Protein AF-A0A6N7ZB92-F1 (afdb_monomer)

Nearest PDB structures (foldseek):
  3pu2-assembly8_H  TM=6.746E-01  e=1.255E-05  Cereibacter sphaeroides 2.4.1
  2lgh-assembly1_A  TM=7.298E-01  e=5.823E-05  Aeromonas hydrophila subsp. hydrophila ATCC 7966
  3pu2-assembly1_A  TM=6.338E-01  e=2.622E-05  Cereibacter sphaeroides 2.4.1
  3uid-assembly1_A  TM=6.268E-01  e=4.555E-05  Mycolicibacterium smegmatis MC2 155
  3pu2-assembly4_D  TM=4.602E-01  e=3.152E-05  Cereibacter sphaeroides 2.4.1

Foldseek 3Di:
DALKAKDKDFAQAALQVVQVLVLQQQNVCLLFLLNPRDRDDPVCPPQQWDWPDDDHSAKTKIAHVQQWIWIWGWDADVNHTIIMIMTGCVRGPCSVVCVVDCNRVSVNSRNVSSVVSSNVVCVDDD

Organism: NCBI:txid664692

Sequence (126 aa):
MRRQVSGTRVIAAEPEEIFALLTDPSQHPKLDGSGTVQAGSPAKLDLGNTVVEYEENRLIAWRHFNGHRWRWELEPAEGGTRVTETFDWSTARIPVVISLSFFPRRNREAIERSLDRLAAMFPGAQ

pLDDT: mean 87.59, std 14.69, range [38.91, 98.62]

Solvent-accessible surface area (backbone atoms only — not comparable to full-atom values): 6751 Å² total; per-residue (Å²): 131,80,53,56,41,68,42,72,47,78,27,46,42,54,39,57,65,54,37,55,47,74,70,33,45,69,43,42,40,71,41,39,40,75,74,76,57,68,70,29,54,87,92,44,64,70,80,51,45,42,80,78,45,79,40,90,48,35,35,44,22,38,31,36,75,63,37,27,33,44,36,40,37,39,39,88,43,93,75,28,17,39,36,34,45,32,47,35,34,72,62,22,83,56,43,68,62,45,71,7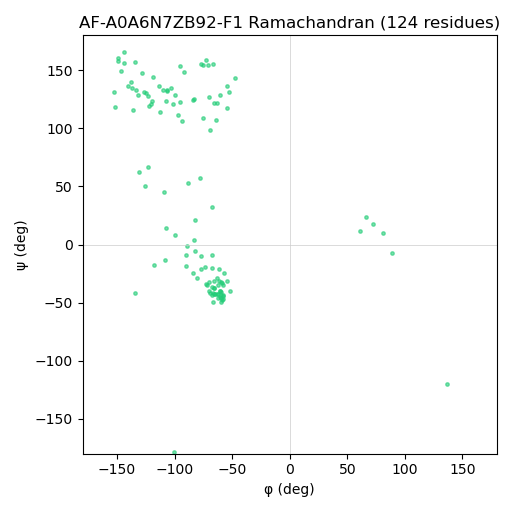7,45,66,55,58,60,53,48,40,59,14,42,50,42,18,52,52,43,51,35,66,74,34,70,56,88,128

Secondary structure (DSSP, 8-state):
--SEEEEEEEESS-HHHHHHHHH-TTTHHHH-TTS-PPPPPGGG--SS-EEEEEETTTEEEEE-TTS-EEEEEEEEETTEEEEEEEEE-TTSSSHHHHHTSSHHHHHHHHHHHHHHHHHHHS----

Radius of gyration: 14.35 Å; Cα contacts (8 Å, |Δi|>4): 239; chains: 1; bounding box: 38×27×36 Å

InterPro domains:
  IPR019587 Polyketide cyclase/dehydrase [PF10604] (3-120)
  IPR023393 START-like domain superfamily [G3DSA:3.30.530.20] (2-123)

Mean predicted aligned error: 5.14 Å

Structure (mmCIF, N/CA/C/O backbone):
data_AF-A0A6N7ZB92-F1
#
_entry.id   AF-A0A6N7ZB92-F1
#
loop_
_atom_site.group_PDB
_atom_site.id
_atom_site.type_symbol
_atom_site.label_atom_id
_atom_site.label_alt_id
_atom_site.label_comp_id
_atom_site.label_asym_id
_atom_site.label_entity_id
_atom_site.label_seq_id
_atom_site.pdbx_PDB_ins_code
_atom_site.Cartn_x
_atom_site.Cartn_y
_atom_site.Cartn_z
_atom_site.occupancy
_atom_site.B_iso_or_equiv
_atom_site.auth_seq_id
_atom_site.auth_comp_id
_atom_site.auth_asym_id
_atom_site.auth_atom_id
_atom_site.pdbx_PDB_model_num
ATOM 1 N N . MET A 1 1 ? 3.020 12.768 -17.669 1.00 62.97 1 MET A N 1
ATOM 2 C CA . MET A 1 1 ? 2.234 11.659 -17.079 1.00 62.97 1 MET A CA 1
ATOM 3 C C . MET A 1 1 ? 2.850 11.262 -15.750 1.00 62.97 1 MET A C 1
ATOM 5 O O . MET A 1 1 ? 4.067 11.119 -15.687 1.00 62.97 1 MET A O 1
ATOM 9 N N . ARG A 1 2 ? 2.037 11.107 -14.702 1.00 86.44 2 ARG A N 1
ATOM 10 C CA . ARG A 1 2 ? 2.495 10.622 -13.392 1.00 86.44 2 ARG A CA 1
ATOM 11 C C . ARG A 1 2 ? 2.858 9.135 -13.526 1.00 86.44 2 ARG A C 1
ATOM 13 O O . ARG A 1 2 ? 2.059 8.368 -14.053 1.00 86.44 2 ARG A O 1
ATOM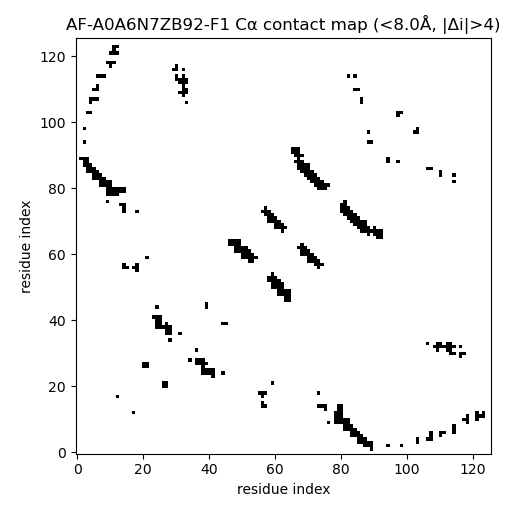 20 N N . ARG A 1 3 ? 4.064 8.731 -13.116 1.00 95.25 3 ARG A N 1
ATOM 21 C CA . ARG A 1 3 ? 4.559 7.340 -13.213 1.00 95.25 3 ARG A CA 1
ATOM 22 C C . ARG A 1 3 ? 4.186 6.529 -11.973 1.00 95.25 3 ARG A C 1
ATOM 24 O O . ARG A 1 3 ? 5.045 5.954 -11.313 1.00 95.25 3 ARG A O 1
ATOM 31 N N . GLN A 1 4 ? 2.900 6.546 -11.649 1.00 96.69 4 GLN A N 1
ATOM 32 C CA . GLN A 1 4 ? 2.348 5.777 -10.546 1.00 96.69 4 GLN A CA 1
ATOM 33 C C . GLN A 1 4 ? 0.902 5.375 -10.829 1.00 96.69 4 GLN A C 1
ATOM 35 O O . GLN A 1 4 ? 0.210 6.015 -11.626 1.00 96.69 4 GLN A O 1
ATOM 40 N N . VAL A 1 5 ? 0.436 4.358 -10.116 1.00 97.25 5 VAL A N 1
ATOM 41 C CA . VAL A 1 5 ? -0.984 4.034 -9.959 1.00 97.25 5 VAL A CA 1
ATOM 42 C C . VAL A 1 5 ? -1.286 3.901 -8.475 1.00 97.25 5 VAL A C 1
ATOM 44 O O . VAL A 1 5 ? -0.417 3.500 -7.706 1.00 97.25 5 VAL A O 1
ATOM 47 N N . SER A 1 6 ? -2.498 4.268 -8.080 1.00 97.69 6 SER A N 1
ATOM 48 C CA . SER A 1 6 ? -2.951 4.204 -6.696 1.00 97.69 6 SER A CA 1
ATOM 49 C C . SER A 1 6 ? -4.422 3.815 -6.634 1.00 97.69 6 SER A C 1
ATOM 51 O O . SER A 1 6 ? -5.163 4.054 -7.596 1.00 97.69 6 SER A O 1
ATOM 53 N N . GLY A 1 7 ? -4.813 3.261 -5.494 1.00 97.94 7 GLY A N 1
ATOM 54 C CA . GLY A 1 7 ? -6.190 3.001 -5.092 1.00 97.94 7 GLY A CA 1
ATOM 55 C C . GLY A 1 7 ? -6.384 3.453 -3.648 1.00 97.94 7 GLY A C 1
ATOM 56 O O . GLY A 1 7 ? -5.416 3.572 -2.895 1.00 97.94 7 GLY A O 1
ATOM 57 N N . THR A 1 8 ? -7.627 3.739 -3.276 1.00 98.25 8 THR A N 1
ATOM 58 C CA . THR A 1 8 ? -7.975 4.209 -1.933 1.00 98.25 8 THR A CA 1
ATOM 59 C C . THR A 1 8 ? -9.238 3.516 -1.458 1.00 98.25 8 THR A C 1
ATOM 61 O O . THR A 1 8 ? -10.199 3.405 -2.219 1.00 98.25 8 THR A O 1
ATOM 64 N N . ARG A 1 9 ? -9.275 3.140 -0.177 1.00 97.75 9 ARG A N 1
ATOM 65 C CA . ARG A 1 9 ? -10.481 2.633 0.476 1.00 97.75 9 ARG A CA 1
ATOM 66 C C . ARG A 1 9 ? -10.551 3.035 1.946 1.00 97.75 9 ARG A C 1
ATOM 68 O O . ARG A 1 9 ? -9.518 3.156 2.592 1.00 97.75 9 ARG A O 1
ATOM 75 N N . VAL A 1 10 ? -11.763 3.218 2.471 1.00 97.75 10 VAL A N 1
ATOM 76 C CA . VAL A 1 10 ? -11.995 3.303 3.921 1.00 97.75 10 VAL A CA 1
ATOM 77 C C . VAL A 1 10 ? -12.113 1.888 4.485 1.00 97.75 10 VAL A C 1
ATOM 79 O O . VAL A 1 10 ? -12.919 1.094 4.001 1.00 97.75 10 VAL A O 1
ATOM 82 N N . ILE A 1 11 ? -11.282 1.579 5.474 1.00 97.25 11 ILE A N 1
ATOM 83 C CA . ILE A 1 11 ? -11.216 0.297 6.175 1.00 97.25 11 ILE A CA 1
ATOM 84 C C . ILE A 1 11 ? -11.744 0.511 7.591 1.00 97.25 11 ILE A C 1
ATOM 86 O O . ILE A 1 11 ? -11.329 1.463 8.248 1.00 97.25 11 ILE A O 1
ATOM 90 N N . ALA A 1 12 ? -12.631 -0.367 8.058 1.00 96.94 12 ALA A N 1
ATOM 91 C CA . ALA A 1 12 ? -13.263 -0.281 9.376 1.00 96.94 12 ALA A CA 1
ATOM 92 C C . ALA A 1 12 ? -12.330 -0.757 10.508 1.00 96.94 12 ALA A C 1
ATOM 94 O O . ALA A 1 12 ? -12.647 -1.696 11.232 1.00 96.94 12 ALA A O 1
ATOM 95 N N . ALA A 1 13 ? -11.162 -0.127 10.608 1.00 96.81 13 ALA A N 1
ATOM 96 C CA . ALA A 1 13 ? -10.149 -0.339 11.635 1.00 96.81 13 ALA A CA 1
ATOM 97 C C . ALA A 1 13 ? -9.381 0.956 11.902 1.00 96.81 13 ALA A C 1
ATOM 99 O O . ALA A 1 13 ? -9.320 1.844 11.040 1.00 96.81 13 ALA A O 1
ATOM 100 N N . GLU A 1 14 ? -8.775 1.040 13.080 1.00 97.25 14 GLU A N 1
ATOM 101 C CA . GLU A 1 14 ? -7.898 2.146 13.450 1.00 97.25 14 GLU A CA 1
ATOM 102 C C . GLU A 1 14 ? -6.566 2.081 12.677 1.00 97.25 14 GLU A C 1
ATOM 104 O O . GLU A 1 14 ? -6.121 0.994 12.280 1.00 97.25 14 GLU A O 1
ATOM 109 N N . PRO A 1 15 ? -5.874 3.221 12.473 1.00 97.81 15 PRO A N 1
ATOM 110 C CA . PRO A 1 15 ? -4.617 3.236 11.730 1.00 97.81 15 PRO A CA 1
ATOM 111 C C . PRO A 1 15 ? -3.553 2.317 12.339 1.00 97.81 15 PRO A C 1
ATOM 113 O O . PRO A 1 15 ? -2.792 1.697 11.601 1.00 97.81 15 PRO A O 1
ATOM 116 N N . GLU A 1 16 ? -3.524 2.189 13.668 1.00 97.44 16 GLU A N 1
ATOM 117 C CA . GLU A 1 16 ? -2.586 1.327 14.396 1.00 97.44 16 GLU A CA 1
ATOM 118 C C . GLU A 1 16 ? -2.770 -0.160 14.058 1.00 97.44 16 GLU A C 1
ATOM 120 O O . GLU A 1 16 ? -1.792 -0.864 13.800 1.00 97.44 16 GLU A O 1
ATOM 125 N N . GLU A 1 17 ? -4.015 -0.637 13.969 1.00 96.19 17 GLU A N 1
ATOM 126 C CA . GLU A 1 17 ? -4.318 -2.035 13.642 1.00 96.19 17 GLU A CA 1
ATOM 127 C C . GLU A 1 17 ? -3.856 -2.383 12.222 1.00 96.19 17 GLU A C 1
ATOM 129 O O . GLU A 1 17 ? -3.252 -3.430 11.976 1.00 96.19 17 GLU A O 1
ATOM 134 N N . ILE A 1 18 ? -4.093 -1.470 11.278 1.00 96.88 18 ILE A N 1
ATOM 135 C CA . ILE A 1 18 ? -3.668 -1.627 9.885 1.00 96.88 18 ILE A CA 1
ATOM 136 C C . ILE A 1 18 ? -2.141 -1.538 9.781 1.00 96.88 18 ILE A C 1
ATOM 138 O O . ILE A 1 18 ? -1.518 -2.323 9.063 1.00 96.88 18 ILE A O 1
ATOM 142 N N . PHE A 1 19 ? -1.516 -0.610 10.506 1.00 95.88 19 PHE A N 1
ATOM 143 C CA . PHE A 1 19 ? -0.070 -0.416 10.485 1.00 95.88 19 PHE A CA 1
ATOM 144 C C . PHE A 1 19 ? 0.689 -1.614 11.069 1.00 95.88 19 PHE A C 1
ATOM 146 O O . PHE A 1 19 ? 1.718 -2.017 10.518 1.00 95.88 19 PHE A O 1
ATOM 153 N N . ALA A 1 20 ? 0.157 -2.250 12.116 1.00 94.19 20 ALA A N 1
ATOM 154 C CA . ALA A 1 20 ? 0.704 -3.490 12.662 1.00 94.19 20 ALA A CA 1
ATOM 155 C C . ALA A 1 20 ? 0.726 -4.621 11.614 1.00 94.19 20 ALA A C 1
ATOM 157 O O . ALA A 1 20 ? 1.726 -5.326 11.481 1.00 94.19 20 ALA A O 1
ATOM 158 N N . LEU A 1 21 ? -0.326 -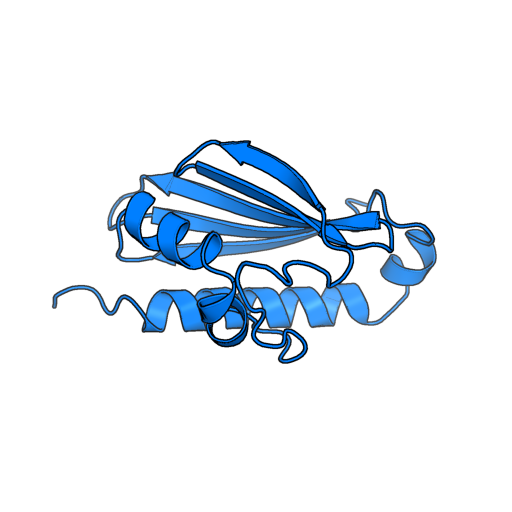4.752 10.795 1.00 93.25 21 LEU A N 1
ATOM 159 C CA . LEU A 1 21 ? -0.351 -5.719 9.688 1.00 93.25 21 LEU A CA 1
ATOM 160 C C . LEU A 1 21 ? 0.660 -5.377 8.586 1.00 93.25 21 LEU A C 1
ATOM 162 O O . LEU A 1 21 ? 1.320 -6.267 8.052 1.00 93.25 21 LEU A O 1
ATOM 166 N N . LEU A 1 22 ? 0.788 -4.094 8.234 1.00 92.19 22 LEU A N 1
ATOM 167 C CA . LEU A 1 22 ? 1.731 -3.635 7.210 1.00 92.19 22 LEU A CA 1
ATOM 168 C C . LEU A 1 22 ? 3.189 -3.840 7.634 1.00 92.19 22 LEU A C 1
ATOM 170 O O . LEU A 1 22 ? 4.047 -4.092 6.790 1.00 92.19 22 LEU A O 1
ATOM 174 N N . THR A 1 23 ? 3.482 -3.756 8.928 1.00 91.38 23 THR A N 1
ATOM 175 C CA . THR A 1 23 ? 4.837 -3.917 9.467 1.00 91.38 23 THR A CA 1
ATOM 176 C C . THR A 1 23 ? 5.196 -5.358 9.831 1.00 91.38 23 THR A C 1
ATOM 178 O O . THR A 1 23 ? 6.376 -5.625 10.046 1.00 91.38 23 THR A O 1
ATOM 181 N N . ASP A 1 24 ? 4.240 -6.296 9.815 1.00 88.69 24 ASP A N 1
ATOM 182 C CA . ASP A 1 24 ? 4.475 -7.733 10.008 1.00 88.69 24 ASP A CA 1
ATOM 183 C C . ASP A 1 24 ? 4.669 -8.471 8.660 1.00 88.69 24 ASP A C 1
ATOM 185 O O . ASP A 1 24 ? 3.695 -8.754 7.950 1.00 88.69 24 ASP A O 1
ATOM 189 N N . PRO A 1 25 ? 5.908 -8.880 8.306 1.00 83.25 25 PRO A N 1
ATOM 190 C CA . PRO A 1 25 ? 6.193 -9.574 7.048 1.00 83.25 25 PRO A CA 1
ATOM 191 C C . PRO A 1 25 ? 5.467 -10.913 6.889 1.00 83.25 25 PRO A C 1
ATOM 193 O O . PRO A 1 25 ? 5.299 -11.398 5.766 1.00 83.25 25 PRO A O 1
ATOM 196 N N . SER A 1 26 ? 5.028 -11.525 7.993 1.00 84.12 26 SER A N 1
ATOM 197 C CA . SER A 1 26 ? 4.268 -12.772 7.948 1.00 84.12 26 SER A CA 1
ATOM 198 C C . SER A 1 26 ? 2.823 -12.566 7.466 1.00 84.12 26 SER A C 1
ATOM 200 O O . SER A 1 26 ? 2.210 -13.513 6.966 1.00 84.12 26 SER A O 1
ATOM 202 N N . GLN A 1 27 ? 2.296 -11.333 7.526 1.00 87.19 27 GLN A N 1
ATOM 203 C CA . GLN A 1 27 ? 0.973 -10.979 6.992 1.00 87.19 27 GLN A CA 1
ATOM 204 C C . GLN A 1 27 ? 1.009 -10.529 5.531 1.00 87.19 27 GLN A C 1
ATOM 206 O O . GLN A 1 27 ? -0.024 -10.571 4.863 1.00 87.19 27 GLN A O 1
ATOM 211 N N . HIS A 1 28 ? 2.170 -10.133 4.999 1.00 87.06 28 HIS A N 1
ATOM 212 C CA . HIS A 1 28 ? 2.284 -9.570 3.645 1.00 87.06 28 HIS A CA 1
ATOM 213 C C . HIS A 1 28 ? 1.642 -10.428 2.537 1.00 87.06 28 HIS A C 1
ATOM 215 O O . HIS A 1 28 ? 0.953 -9.855 1.692 1.00 87.06 28 HIS A O 1
ATOM 221 N N . PRO A 1 29 ? 1.735 -11.776 2.534 1.00 85.94 29 PRO A N 1
ATOM 222 C CA . PRO A 1 29 ? 1.052 -12.596 1.525 1.00 85.94 29 PRO A CA 1
ATOM 223 C C . PRO A 1 29 ? -0.474 -12.492 1.568 1.00 85.94 29 PRO A C 1
ATOM 225 O O . PRO A 1 29 ? -1.138 -12.665 0.547 1.00 85.94 29 PRO A O 1
ATOM 228 N N . LYS A 1 30 ? -1.048 -12.218 2.746 1.00 86.56 30 LYS A N 1
ATOM 229 C CA . LYS A 1 30 ? -2.494 -12.030 2.896 1.00 86.56 30 LYS A CA 1
ATOM 230 C C . LYS A 1 30 ? -2.939 -10.710 2.273 1.00 86.56 30 LYS A C 1
ATOM 232 O O . LYS A 1 30 ? -4.023 -10.650 1.702 1.00 86.56 30 LYS A O 1
ATOM 237 N N . LEU A 1 31 ? -2.097 -9.681 2.350 1.00 85.38 31 LEU A N 1
ATOM 238 C CA . LEU A 1 31 ? -2.367 -8.354 1.796 1.00 85.38 31 LEU A CA 1
ATOM 239 C C . LEU A 1 31 ? -2.091 -8.275 0.289 1.00 85.38 31 LEU A C 1
ATOM 241 O O . LEU A 1 31 ? -2.746 -7.512 -0.406 1.00 85.38 31 LEU A O 1
ATOM 245 N N . ASP A 1 32 ? -1.168 -9.079 -0.240 1.00 84.62 32 ASP A N 1
ATOM 246 C CA . ASP A 1 32 ? -0.692 -8.939 -1.617 1.00 84.62 32 ASP A CA 1
ATOM 247 C C . ASP A 1 32 ? -1.726 -9.315 -2.694 1.00 84.62 32 ASP A C 1
ATOM 249 O O . ASP A 1 32 ? -1.872 -10.479 -3.087 1.00 84.62 32 ASP A O 1
ATOM 253 N N . GLY A 1 33 ? -2.392 -8.313 -3.266 1.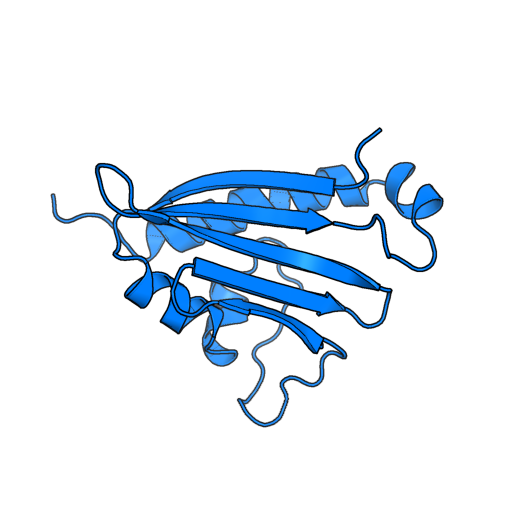00 74.56 33 GLY A N 1
ATOM 254 C CA . GLY A 1 33 ? -3.314 -8.486 -4.384 1.00 74.56 33 GLY A CA 1
ATOM 255 C C . GLY A 1 33 ? -2.659 -8.920 -5.704 1.00 74.56 33 GLY A C 1
ATOM 256 O O . GLY A 1 33 ? -3.376 -9.262 -6.652 1.00 74.56 33 GLY A O 1
ATOM 257 N N . SER A 1 34 ? -1.323 -8.940 -5.810 1.00 78.12 34 SER A N 1
ATOM 258 C CA . SER A 1 34 ? -0.617 -9.441 -6.998 1.00 78.12 34 SER A CA 1
ATOM 259 C C . SER A 1 34 ? -0.422 -10.964 -6.998 1.00 78.12 34 SER A C 1
ATOM 261 O O . SER A 1 34 ? -0.317 -11.552 -8.075 1.00 78.12 34 SER A O 1
ATOM 263 N N . GLY A 1 35 ? -0.410 -11.599 -5.820 1.00 74.19 35 GLY A N 1
ATOM 264 C CA . GLY A 1 35 ? -0.128 -13.027 -5.639 1.00 74.19 35 GLY A CA 1
ATOM 265 C C . GLY A 1 35 ? 1.343 -13.407 -5.846 1.00 74.19 35 GLY A C 1
ATOM 266 O O . GLY A 1 35 ? 1.643 -14.571 -6.100 1.00 74.19 35 GLY A O 1
ATOM 267 N N . THR A 1 36 ? 2.255 -12.436 -5.801 1.00 75.38 36 THR A N 1
ATOM 268 C CA . THR A 1 36 ? 3.695 -12.622 -6.039 1.00 75.38 36 THR A CA 1
ATOM 269 C C . THR A 1 36 ? 4.541 -12.497 -4.773 1.00 75.38 36 THR A C 1
ATOM 271 O O . THR A 1 36 ? 5.706 -12.896 -4.781 1.00 75.38 36 THR A O 1
ATOM 274 N N . VAL A 1 37 ? 3.967 -11.986 -3.682 1.00 75.31 37 VAL A N 1
ATOM 275 C CA . VAL A 1 37 ? 4.639 -11.837 -2.391 1.00 75.31 37 VAL A CA 1
ATOM 276 C C . VAL A 1 37 ? 4.575 -13.147 -1.612 1.00 75.31 37 VAL A C 1
ATOM 278 O O . VAL A 1 37 ? 3.509 -13.711 -1.367 1.00 75.31 37 VAL A O 1
ATOM 281 N N . GLN A 1 38 ? 5.746 -13.628 -1.205 1.00 63.81 38 GLN A N 1
ATOM 282 C CA . GLN A 1 38 ? 5.899 -14.801 -0.348 1.00 63.81 38 GLN A CA 1
ATOM 283 C C . GLN A 1 38 ? 6.032 -14.380 1.117 1.00 63.81 38 GLN A C 1
ATOM 285 O O . GLN A 1 38 ? 6.490 -13.276 1.407 1.00 63.81 38 GLN A O 1
ATOM 290 N N . ALA A 1 39 ? 5.647 -15.267 2.041 1.00 59.47 39 ALA A N 1
ATOM 291 C CA . ALA A 1 39 ? 5.823 -15.020 3.469 1.00 59.47 39 ALA A CA 1
ATOM 292 C C . ALA A 1 39 ? 7.320 -14.903 3.778 1.00 59.47 39 ALA A C 1
ATOM 294 O O . ALA A 1 39 ? 8.083 -15.835 3.513 1.00 59.47 39 ALA A O 1
ATOM 295 N N . GLY A 1 40 ? 7.735 -13.767 4.335 1.00 53.06 40 GLY A N 1
ATOM 296 C CA . GLY A 1 40 ? 9.075 -13.596 4.888 1.00 53.06 40 GLY A CA 1
ATOM 297 C C . GLY A 1 40 ? 9.089 -13.947 6.374 1.00 53.06 40 GLY A C 1
ATOM 298 O O . GLY A 1 40 ? 8.109 -13.722 7.080 1.00 53.06 40 GLY A O 1
ATOM 299 N N . SER A 1 41 ? 10.204 -14.470 6.884 1.00 45.34 41 SER A N 1
ATOM 300 C CA . SER A 1 41 ? 10.486 -14.388 8.322 1.00 45.34 41 SER A CA 1
ATOM 301 C C . SER A 1 41 ? 10.930 -12.956 8.676 1.00 45.34 41 SER A C 1
ATOM 303 O O . SER A 1 41 ? 11.496 -12.287 7.812 1.00 45.34 41 SER A O 1
ATOM 305 N N . PRO A 1 42 ? 10.753 -12.469 9.924 1.00 47.88 42 PRO A N 1
ATOM 306 C CA . PRO A 1 42 ? 11.190 -11.121 10.326 1.00 47.88 42 PRO A CA 1
ATOM 307 C C . PRO A 1 42 ? 12.678 -10.853 10.036 1.00 47.88 42 PRO A C 1
ATOM 309 O O . PRO A 1 42 ? 13.066 -9.744 9.689 1.00 47.88 42 PRO A O 1
ATOM 312 N N . ALA A 1 43 ? 13.506 -11.903 10.102 1.00 38.91 43 ALA A N 1
ATOM 313 C CA . ALA A 1 43 ? 14.935 -11.876 9.778 1.00 38.91 43 ALA A CA 1
ATOM 314 C C . ALA A 1 43 ? 15.257 -11.991 8.267 1.00 38.91 43 ALA A C 1
ATOM 316 O O . ALA A 1 43 ? 16.416 -11.893 7.879 1.00 38.91 43 ALA A O 1
ATOM 317 N N . LYS A 1 44 ? 14.252 -12.219 7.413 1.00 40.38 44 LYS A N 1
ATOM 318 C CA . LYS A 1 44 ? 14.336 -12.318 5.945 1.00 40.38 44 LYS A CA 1
ATOM 319 C C . LYS A 1 44 ? 13.352 -11.354 5.278 1.00 40.38 44 LYS A C 1
ATOM 321 O O . LYS A 1 44 ? 12.662 -11.702 4.322 1.00 40.38 44 LYS A O 1
ATOM 326 N N . LEU A 1 45 ? 13.374 -10.095 5.697 1.00 47.12 45 LEU A N 1
ATOM 327 C CA . LEU A 1 45 ? 12.893 -8.962 4.893 1.00 47.12 45 LEU A CA 1
ATOM 328 C C . LEU A 1 45 ? 13.797 -8.714 3.655 1.00 47.12 45 LEU A C 1
ATOM 330 O O . LEU A 1 45 ? 13.970 -7.589 3.205 1.00 47.12 45 LEU A O 1
ATOM 334 N N . ASP A 1 46 ? 14.386 -9.774 3.090 1.00 46.25 46 ASP A N 1
ATOM 335 C CA . ASP A 1 46 ? 15.466 -9.741 2.101 1.00 46.25 46 ASP A CA 1
ATOM 336 C C . ASP A 1 46 ? 14.974 -10.186 0.713 1.00 46.25 46 ASP A C 1
ATOM 338 O O . ASP A 1 46 ? 15.598 -10.965 -0.003 1.00 46.25 46 ASP A O 1
ATOM 342 N N . LEU A 1 47 ? 13.810 -9.663 0.313 1.00 51.38 47 LEU A N 1
ATOM 343 C CA . LEU A 1 47 ? 13.390 -9.605 -1.095 1.00 51.38 47 LEU A CA 1
ATOM 344 C C . LEU A 1 47 ? 14.021 -8.389 -1.813 1.00 51.38 47 LEU A C 1
ATOM 346 O O . LEU A 1 47 ? 13.499 -7.908 -2.816 1.00 51.38 47 LEU A O 1
ATOM 350 N N . GLY A 1 48 ? 15.123 -7.837 -1.284 1.00 59.03 48 GLY A N 1
ATOM 351 C CA . GLY A 1 48 ? 15.736 -6.605 -1.787 1.00 59.03 48 GLY A CA 1
ATOM 352 C C . GLY A 1 48 ? 14.861 -5.358 -1.602 1.00 59.03 48 GLY A C 1
ATOM 353 O O . GLY A 1 48 ? 15.012 -4.390 -2.351 1.00 59.03 48 GLY A O 1
ATOM 354 N N . ASN A 1 49 ? 13.933 -5.390 -0.639 1.00 72.81 49 ASN A N 1
ATOM 355 C CA . ASN A 1 49 ? 13.038 -4.284 -0.313 1.00 72.81 49 ASN A CA 1
ATOM 356 C C . ASN A 1 49 ? 13.616 -3.467 0.850 1.00 72.81 49 ASN A C 1
ATOM 358 O O . ASN A 1 49 ? 13.846 -3.996 1.930 1.00 72.81 49 ASN A O 1
ATOM 362 N N . THR A 1 50 ? 13.831 -2.169 0.652 1.00 84.50 50 THR A N 1
ATOM 363 C CA . THR A 1 50 ? 14.287 -1.246 1.707 1.00 84.50 50 THR A CA 1
ATOM 364 C C . THR A 1 50 ? 13.134 -0.346 2.133 1.00 84.50 50 THR A C 1
ATOM 366 O O . THR A 1 50 ? 12.481 0.231 1.263 1.00 84.50 50 THR A O 1
ATOM 369 N N . VAL A 1 51 ? 12.900 -0.180 3.437 1.00 90.75 51 VAL A N 1
ATOM 370 C CA . VAL A 1 51 ? 11.996 0.870 3.939 1.00 90.75 51 VAL A CA 1
ATOM 371 C C . VAL A 1 51 ? 12.617 2.230 3.616 1.00 90.75 51 VAL A C 1
ATOM 373 O O . VAL A 1 51 ? 13.758 2.492 3.988 1.00 90.75 51 VAL A O 1
ATOM 376 N N . VAL A 1 52 ? 11.899 3.071 2.874 1.00 92.56 52 VAL A N 1
ATOM 377 C CA . VAL A 1 52 ? 12.376 4.395 2.427 1.00 92.56 52 VAL A CA 1
ATOM 378 C C . VAL A 1 52 ? 11.536 5.552 2.958 1.00 92.56 52 VAL A C 1
ATOM 380 O O . VAL A 1 52 ? 12.007 6.684 2.954 1.00 92.56 52 VAL A O 1
ATOM 383 N N . GLU A 1 53 ? 10.324 5.272 3.432 1.00 93.81 53 GLU A N 1
ATOM 384 C CA . GLU A 1 53 ? 9.460 6.212 4.148 1.00 93.81 53 GLU A CA 1
ATOM 385 C C . GLU A 1 53 ? 8.849 5.453 5.328 1.00 93.81 53 GLU A C 1
ATOM 387 O O . GLU A 1 53 ? 8.430 4.303 5.161 1.00 93.81 53 GLU A O 1
ATOM 392 N N . TYR A 1 54 ? 8.838 6.069 6.509 1.00 95.44 54 TYR A N 1
ATOM 393 C CA . TYR A 1 54 ? 8.266 5.496 7.722 1.00 95.44 54 TYR A CA 1
ATOM 394 C C . TYR A 1 54 ? 7.782 6.619 8.639 1.00 95.44 54 TYR A C 1
ATOM 396 O O . TYR A 1 54 ? 8.574 7.441 9.097 1.00 95.44 54 TYR A O 1
ATOM 404 N N . GLU A 1 55 ? 6.488 6.624 8.911 1.00 97.06 55 GLU A N 1
ATOM 405 C CA . GLU A 1 55 ? 5.835 7.410 9.945 1.00 97.06 55 GLU A CA 1
ATOM 406 C C . GLU A 1 55 ? 4.844 6.473 10.629 1.00 97.06 55 GLU A C 1
ATOM 408 O O . GLU A 1 55 ? 3.929 5.947 9.988 1.00 97.06 55 GLU A O 1
ATOM 413 N N . GLU A 1 56 ? 5.073 6.212 11.912 1.00 95.88 56 GLU A N 1
ATOM 414 C CA . GLU A 1 56 ? 4.281 5.257 12.681 1.00 95.88 56 GLU A CA 1
ATOM 415 C C . GLU A 1 56 ? 2.783 5.572 12.570 1.00 95.88 56 GLU A C 1
ATOM 417 O O . GLU A 1 56 ? 2.361 6.722 12.704 1.00 95.88 56 GLU A O 1
ATOM 422 N N . ASN A 1 57 ? 1.985 4.543 12.268 1.00 97.12 57 ASN A N 1
ATOM 423 C CA . ASN A 1 57 ? 0.529 4.616 12.105 1.00 97.12 57 ASN A CA 1
ATOM 424 C C . ASN A 1 57 ? 0.029 5.542 10.980 1.00 97.12 57 ASN A C 1
ATOM 426 O O . ASN A 1 57 ? -1.168 5.813 10.904 1.00 97.12 57 ASN A O 1
ATOM 430 N N . ARG A 1 58 ? 0.910 6.024 10.091 1.00 97.75 58 ARG A N 1
ATOM 431 C CA . ARG A 1 58 ? 0.549 6.981 9.026 1.00 97.75 58 ARG A CA 1
ATOM 432 C C . ARG A 1 58 ? 1.109 6.643 7.658 1.00 97.75 58 ARG A C 1
ATOM 434 O O . ARG A 1 58 ? 0.410 6.805 6.661 1.00 97.75 58 ARG A O 1
ATOM 441 N N . LEU A 1 59 ? 2.360 6.204 7.576 1.00 97.81 59 LEU A N 1
ATOM 442 C CA . LEU A 1 59 ? 3.035 6.036 6.296 1.00 97.81 59 LEU A CA 1
ATOM 443 C C . LEU A 1 59 ? 4.105 4.957 6.369 1.00 97.81 59 LEU A C 1
ATOM 445 O O . LEU A 1 59 ? 4.983 4.985 7.225 1.00 97.81 59 LEU A O 1
ATOM 449 N N . ILE A 1 60 ? 4.094 4.050 5.401 1.00 96.00 60 ILE A N 1
ATOM 450 C CA . ILE A 1 60 ? 5.228 3.169 5.145 1.00 96.00 60 ILE A CA 1
ATOM 451 C C . ILE A 1 60 ? 5.424 2.986 3.644 1.00 96.00 60 ILE A C 1
ATOM 453 O O . ILE A 1 60 ? 4.467 2.802 2.889 1.00 96.00 60 ILE A O 1
ATOM 457 N N . ALA A 1 61 ? 6.675 3.051 3.191 1.00 94.62 61 ALA A N 1
ATOM 458 C CA . ALA A 1 61 ? 7.014 2.744 1.811 1.00 94.62 61 ALA A CA 1
ATOM 459 C C . ALA A 1 61 ? 8.221 1.819 1.715 1.00 94.62 61 ALA A C 1
ATOM 461 O O . ALA A 1 61 ? 9.277 2.080 2.297 1.00 94.62 61 ALA A O 1
ATOM 462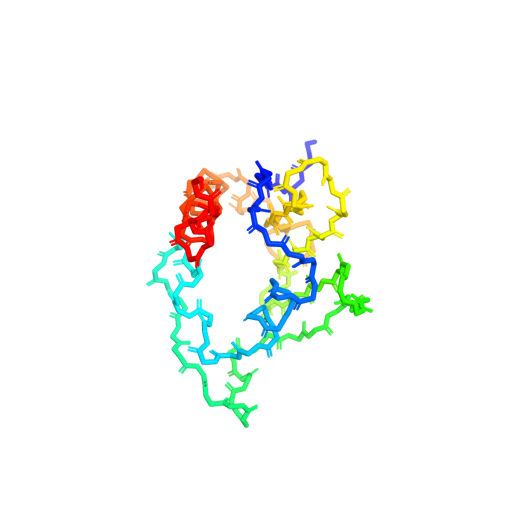 N N . TRP A 1 62 ? 8.086 0.783 0.893 1.00 91.25 62 TRP A N 1
ATOM 463 C CA . TRP A 1 62 ? 9.174 -0.115 0.534 1.00 91.25 62 TRP A CA 1
ATOM 464 C C . TRP A 1 62 ? 9.625 0.154 -0.890 1.00 91.25 62 TRP A C 1
ATOM 466 O O . TRP A 1 62 ? 8.822 0.218 -1.821 1.00 91.25 62 TRP A O 1
ATOM 476 N N . ARG A 1 63 ? 10.936 0.266 -1.078 1.00 89.81 63 ARG A N 1
ATOM 477 C CA . ARG A 1 63 ? 11.568 0.333 -2.390 1.00 89.81 63 ARG A CA 1
ATOM 478 C C . ARG A 1 63 ? 12.157 -1.020 -2.742 1.00 89.81 63 ARG A C 1
ATOM 480 O O . ARG A 1 63 ? 13.068 -1.480 -2.062 1.00 89.81 63 ARG A O 1
ATOM 487 N N . HIS A 1 64 ? 11.693 -1.588 -3.845 1.00 85.69 64 HIS A N 1
ATOM 488 C CA . HIS A 1 64 ? 12.220 -2.826 -4.403 1.00 85.69 64 HIS A CA 1
ATOM 489 C C . HIS A 1 64 ? 13.593 -2.614 -5.044 1.00 85.69 64 HIS A C 1
ATOM 491 O O . HIS A 1 64 ? 13.916 -1.507 -5.485 1.00 85.69 64 HIS A O 1
ATOM 497 N N . PHE A 1 65 ? 14.383 -3.679 -5.196 1.00 80.88 65 PHE A N 1
ATOM 498 C CA . PHE A 1 65 ? 15.744 -3.606 -5.750 1.00 80.88 65 PHE A CA 1
ATOM 499 C C . PHE A 1 65 ? 15.812 -2.986 -7.163 1.00 80.88 65 PHE A C 1
ATOM 501 O O . PHE A 1 65 ? 16.826 -2.414 -7.563 1.00 80.88 65 PHE A O 1
ATOM 508 N N . ASN A 1 66 ? 14.708 -3.050 -7.917 1.00 83.69 66 ASN A N 1
ATOM 509 C CA . ASN A 1 66 ? 14.554 -2.434 -9.243 1.00 83.69 66 ASN A CA 1
ATOM 510 C C . ASN A 1 66 ? 14.172 -0.939 -9.209 1.00 83.69 66 ASN A C 1
ATOM 512 O O . ASN A 1 66 ? 13.958 -0.331 -10.261 1.00 83.69 66 ASN A O 1
ATOM 516 N N . GLY A 1 67 ? 14.092 -0.340 -8.020 1.00 88.12 67 GLY A N 1
ATOM 517 C CA . GLY A 1 67 ? 13.928 1.096 -7.788 1.00 88.12 67 GLY A CA 1
ATOM 518 C C . GLY A 1 67 ? 12.485 1.602 -7.728 1.00 88.12 67 GLY A C 1
ATOM 519 O O . GLY A 1 67 ? 12.283 2.765 -7.388 1.00 88.12 67 GLY A O 1
ATOM 520 N N . HIS A 1 68 ? 11.483 0.774 -8.032 1.00 92.62 68 HIS A N 1
ATOM 521 C CA . HIS A 1 68 ? 10.077 1.142 -7.828 1.00 92.62 68 HIS A CA 1
ATOM 522 C C . HIS A 1 68 ? 9.687 1.026 -6.349 1.00 92.62 68 HIS A C 1
ATOM 524 O O . HIS A 1 68 ? 10.305 0.266 -5.599 1.00 92.62 68 HIS A O 1
ATOM 530 N N . ARG A 1 69 ? 8.665 1.778 -5.944 1.00 93.50 69 ARG A N 1
ATOM 531 C CA . ARG A 1 69 ? 8.168 1.834 -4.571 1.00 93.50 69 ARG A CA 1
ATOM 532 C C . ARG A 1 69 ? 6.724 1.367 -4.468 1.00 93.50 69 ARG A C 1
ATOM 534 O O . ARG A 1 69 ? 5.910 1.662 -5.341 1.00 93.50 69 ARG A O 1
ATOM 541 N N . TRP A 1 70 ? 6.437 0.701 -3.360 1.00 93.69 70 TRP A N 1
ATOM 542 C CA . TRP A 1 70 ? 5.097 0.467 -2.842 1.00 93.69 70 TRP A CA 1
ATOM 543 C C . TRP A 1 70 ? 4.921 1.344 -1.616 1.00 93.69 70 TRP A C 1
ATOM 545 O O . TRP A 1 70 ? 5.742 1.270 -0.704 1.00 93.69 70 TRP A O 1
ATOM 555 N N . ARG A 1 71 ? 3.901 2.198 -1.618 1.00 96.50 71 ARG A N 1
ATOM 556 C CA . ARG A 1 71 ? 3.658 3.190 -0.571 1.00 96.50 71 ARG A CA 1
ATOM 557 C C . ARG A 1 71 ? 2.245 3.045 -0.034 1.00 96.50 71 ARG A C 1
ATOM 559 O O . ARG A 1 71 ? 1.308 2.989 -0.826 1.00 96.50 71 ARG A O 1
ATOM 566 N N . TRP A 1 72 ? 2.129 3.014 1.285 1.00 97.69 72 TRP A N 1
ATOM 567 C CA . TRP A 1 72 ? 0.883 2.895 2.029 1.00 97.69 72 TRP A CA 1
ATOM 568 C C . TRP A 1 72 ? 0.707 4.115 2.920 1.00 97.69 72 TRP A C 1
ATOM 570 O O . TRP A 1 72 ? 1.576 4.406 3.737 1.00 97.69 72 TRP A O 1
ATOM 580 N N . GLU A 1 73 ? -0.408 4.815 2.751 1.00 98.62 73 GLU A N 1
ATOM 581 C CA . GLU A 1 73 ? -0.812 5.953 3.578 1.00 98.62 73 GLU A CA 1
ATOM 582 C C . GLU A 1 73 ? -2.060 5.599 4.370 1.00 98.62 73 GLU A C 1
ATOM 584 O O . GLU A 1 73 ? -3.004 5.040 3.805 1.00 98.62 73 GLU A O 1
ATOM 589 N N . LEU A 1 74 ? -2.062 5.968 5.646 1.00 98.62 74 LEU A N 1
ATOM 590 C CA . LEU A 1 74 ? -3.147 5.770 6.591 1.00 98.62 74 LEU A CA 1
ATOM 591 C C . LEU A 1 74 ? -3.561 7.130 7.150 1.00 98.62 74 LEU A C 1
ATOM 593 O O . LEU A 1 74 ? -2.768 7.836 7.776 1.00 98.62 74 LEU A O 1
ATOM 597 N N . GLU A 1 75 ? -4.815 7.499 6.923 1.00 98.44 75 GLU A N 1
ATOM 598 C CA . GLU A 1 75 ? -5.402 8.730 7.441 1.00 98.44 75 GLU A CA 1
ATOM 599 C C . GLU A 1 75 ? -6.674 8.384 8.224 1.00 98.44 75 GLU A C 1
ATOM 601 O O . GLU A 1 75 ? -7.527 7.675 7.682 1.00 98.44 75 GLU A O 1
ATOM 606 N N . PRO A 1 76 ? -6.852 8.879 9.463 1.00 97.75 76 PRO A N 1
ATOM 607 C CA . PRO A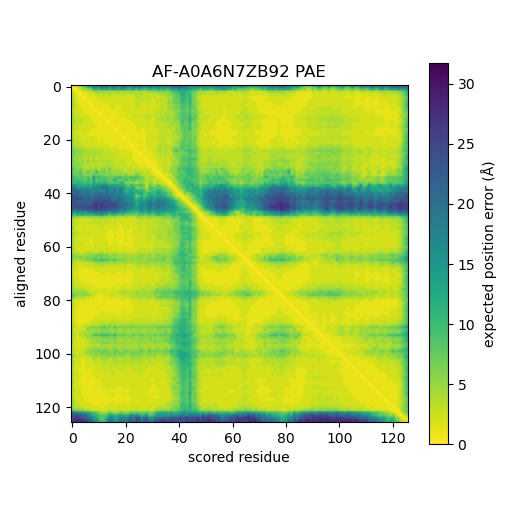 1 76 ? -8.124 8.742 10.165 1.00 97.75 76 PRO A CA 1
ATOM 608 C C . PRO A 1 76 ? -9.279 9.300 9.324 1.00 97.75 76 PRO A C 1
ATOM 610 O O . PRO A 1 76 ? -9.158 10.377 8.731 1.00 97.75 76 PRO A O 1
ATOM 613 N N . ALA A 1 77 ? -10.396 8.581 9.269 1.00 96.00 77 ALA A N 1
ATOM 614 C CA . ALA A 1 77 ? -11.579 8.954 8.505 1.00 96.00 77 ALA A CA 1
ATOM 615 C C . ALA A 1 77 ? -12.866 8.547 9.239 1.00 96.00 77 ALA A C 1
ATOM 617 O O . ALA A 1 77 ? -12.859 7.745 10.170 1.00 96.00 77 ALA A O 1
ATOM 618 N N . GLU A 1 78 ? -14.004 9.087 8.809 1.00 93.50 78 GLU A N 1
ATOM 619 C CA . GLU A 1 78 ? -15.294 8.597 9.293 1.00 93.50 78 GLU A CA 1
ATOM 620 C C . GLU A 1 78 ? -15.461 7.115 8.919 1.00 93.50 78 GLU A C 1
ATOM 622 O O . GLU A 1 78 ? -15.265 6.731 7.764 1.00 93.50 78 GLU A O 1
ATOM 627 N N . GLY A 1 79 ? -15.792 6.277 9.905 1.00 91.31 79 GLY A N 1
ATOM 628 C CA . GLY A 1 79 ? -15.926 4.831 9.717 1.00 91.31 79 GLY A CA 1
ATOM 629 C C . GLY A 1 79 ? -14.611 4.041 9.733 1.00 91.31 79 GLY A C 1
ATOM 630 O O . GLY A 1 79 ? -14.647 2.859 9.4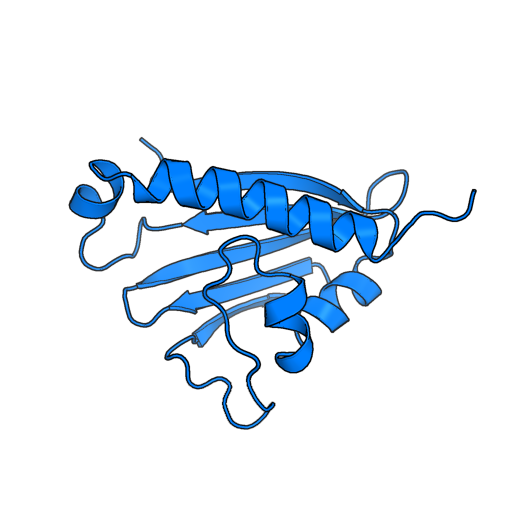02 1.00 91.31 79 GLY A O 1
ATOM 631 N N . GLY A 1 80 ? -13.478 4.655 10.109 1.00 96.19 80 GLY A N 1
ATOM 632 C CA . GLY A 1 80 ? -12.205 3.967 10.360 1.00 96.19 80 GLY A CA 1
ATOM 633 C C . GLY A 1 80 ? -11.004 4.702 9.761 1.00 96.19 80 GLY A C 1
ATOM 634 O O . GLY A 1 80 ? -10.731 5.854 10.089 1.00 96.19 80 GLY A O 1
ATOM 635 N N . THR A 1 81 ? -10.280 4.051 8.854 1.00 98.25 81 THR A N 1
ATOM 636 C CA . THR A 1 81 ? -9.054 4.593 8.252 1.00 98.25 81 THR A CA 1
ATOM 637 C C . THR A 1 81 ? -9.166 4.651 6.738 1.00 98.25 81 THR A C 1
ATOM 639 O O . THR A 1 81 ? -9.433 3.647 6.077 1.00 98.25 81 THR A O 1
ATOM 642 N N . ARG A 1 82 ? -8.900 5.819 6.153 1.00 98.44 82 ARG A N 1
ATOM 643 C CA . ARG A 1 82 ? -8.671 5.968 4.717 1.00 98.44 82 ARG A CA 1
ATOM 644 C C . ARG A 1 82 ? -7.273 5.446 4.391 1.00 98.44 82 ARG A C 1
ATOM 646 O O . ARG A 1 82 ? -6.269 6.077 4.710 1.00 98.44 82 ARG A O 1
ATOM 653 N N . VAL A 1 83 ? -7.226 4.304 3.718 1.00 98.62 83 VAL A N 1
ATOM 654 C CA . VAL A 1 83 ? -5.998 3.645 3.273 1.00 98.62 83 VAL A CA 1
ATOM 655 C C . VAL A 1 83 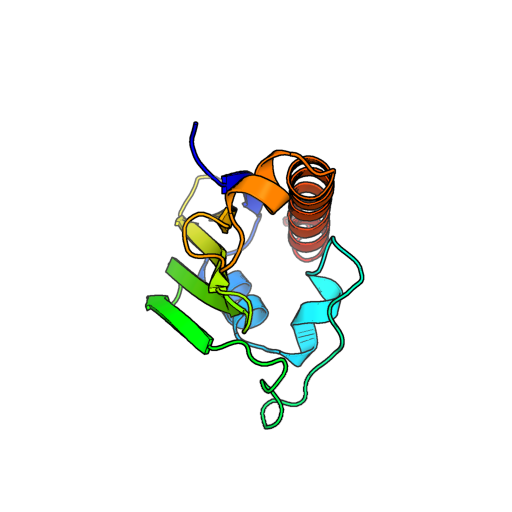? -5.765 3.945 1.802 1.00 98.62 83 VAL A C 1
ATOM 657 O O . VAL A 1 83 ? -6.660 3.747 0.980 1.00 98.62 83 VAL A O 1
ATOM 660 N N . THR A 1 84 ? -4.564 4.405 1.453 1.00 98.62 84 THR A N 1
ATOM 661 C CA . THR A 1 84 ? -4.130 4.569 0.059 1.00 98.62 84 THR A CA 1
ATOM 662 C C . THR A 1 84 ? -2.894 3.727 -0.206 1.00 98.62 84 THR A C 1
ATOM 664 O O . THR A 1 84 ? -1.855 3.939 0.412 1.00 98.62 84 THR A O 1
ATOM 667 N N . GLU A 1 85 ? -2.988 2.810 -1.166 1.00 98.25 85 GLU A N 1
ATOM 668 C CA . GLU A 1 85 ? -1.844 2.054 -1.675 1.00 98.25 85 GLU A CA 1
ATOM 669 C C . GLU A 1 85 ? -1.419 2.630 -3.030 1.00 98.25 85 GLU A C 1
ATOM 671 O O . GLU A 1 85 ? -2.246 2.919 -3.900 1.00 98.25 85 GLU A O 1
ATOM 676 N N . THR A 1 86 ? -0.113 2.813 -3.219 1.00 97.44 86 THR A N 1
ATOM 677 C CA . THR A 1 86 ? 0.480 3.369 -4.436 1.00 97.44 86 THR A CA 1
ATOM 678 C C . THR A 1 86 ? 1.643 2.515 -4.922 1.00 97.44 86 THR A C 1
ATOM 680 O O . THR A 1 86 ? 2.609 2.292 -4.196 1.00 97.44 86 THR A O 1
ATOM 683 N N . PHE A 1 87 ? 1.605 2.147 -6.203 1.00 95.81 87 PHE A N 1
ATOM 684 C CA . PHE A 1 87 ? 2.758 1.650 -6.946 1.00 95.81 87 PHE A CA 1
ATOM 685 C C . PHE A 1 87 ? 3.389 2.799 -7.740 1.00 95.81 87 PHE A C 1
ATOM 687 O O . PHE A 1 87 ? 2.801 3.286 -8.710 1.00 95.81 87 PHE A O 1
ATOM 694 N N . ASP A 1 88 ? 4.590 3.221 -7.350 1.00 96.00 88 ASP A N 1
ATOM 695 C CA . ASP A 1 88 ? 5.347 4.317 -7.960 1.00 96.00 88 ASP A CA 1
ATOM 696 C C . ASP A 1 88 ? 6.614 3.788 -8.648 1.00 96.00 88 ASP A C 1
ATOM 698 O O . ASP A 1 88 ? 7.547 3.300 -8.009 1.00 96.00 88 ASP A O 1
ATOM 702 N N . TRP A 1 89 ? 6.671 3.907 -9.975 1.00 95.25 89 TRP A N 1
ATOM 703 C CA . TRP A 1 89 ? 7.833 3.509 -10.772 1.00 95.25 89 TRP A CA 1
ATOM 704 C C . TRP A 1 89 ? 8.620 4.704 -11.317 1.00 95.25 89 TRP A C 1
ATOM 706 O O . TRP A 1 89 ? 9.469 4.530 -12.192 1.00 95.25 89 TRP A O 1
ATOM 716 N N . SER A 1 90 ? 8.381 5.917 -10.813 1.00 93.75 90 SER A N 1
ATOM 717 C CA . SER A 1 90 ? 9.119 7.121 -11.211 1.00 93.75 90 SER A CA 1
ATOM 718 C C . SER A 1 90 ? 10.625 7.001 -10.965 1.00 93.75 90 SER A C 1
ATOM 720 O O . SER A 1 90 ? 11.404 7.508 -11.772 1.00 93.75 90 SER A O 1
ATOM 722 N N . THR A 1 91 ? 11.022 6.273 -9.917 1.00 87.00 91 THR A N 1
ATOM 723 C CA . THR A 1 91 ? 12.419 6.002 -9.538 1.00 87.00 91 THR A CA 1
ATOM 724 C C . THR A 1 91 ? 12.931 4.630 -9.975 1.00 87.00 91 THR A C 1
ATOM 726 O O . THR A 1 91 ? 14.024 4.224 -9.581 1.00 87.00 91 THR A O 1
ATOM 729 N N . ALA A 1 92 ? 12.159 3.887 -10.775 1.00 91.81 92 ALA A N 1
ATOM 730 C CA . ALA A 1 92 ? 12.601 2.599 -11.297 1.00 91.81 92 ALA A CA 1
ATOM 731 C C . ALA A 1 92 ? 13.775 2.766 -12.274 1.00 91.81 92 ALA A C 1
ATOM 733 O O . ALA A 1 92 ? 13.900 3.796 -12.932 1.00 91.81 92 ALA A O 1
ATOM 734 N N . ARG A 1 93 ? 14.594 1.720 -12.440 1.00 89.69 93 ARG A N 1
ATOM 735 C CA . ARG A 1 93 ? 15.710 1.726 -13.410 1.00 89.69 93 ARG A CA 1
ATOM 736 C C . ARG A 1 93 ? 15.258 1.908 -14.866 1.00 89.69 93 ARG A C 1
ATOM 738 O O . ARG A 1 93 ? 15.989 2.478 -15.666 1.00 89.69 93 ARG A O 1
ATOM 745 N N . ILE A 1 94 ? 14.062 1.423 -15.210 1.00 90.25 94 ILE A N 1
ATOM 746 C CA . ILE A 1 94 ? 13.508 1.427 -16.579 1.00 90.25 94 ILE A CA 1
ATOM 747 C C . ILE A 1 94 ? 12.065 1.976 -16.619 1.00 90.25 94 ILE A C 1
ATOM 749 O O . ILE A 1 94 ? 11.123 1.274 -16.991 1.00 90.25 94 ILE A O 1
ATOM 753 N N . PRO A 1 95 ? 11.845 3.246 -16.243 1.00 90.94 95 PRO A N 1
ATOM 754 C CA . PRO A 1 95 ? 10.509 3.765 -15.958 1.00 90.94 95 PRO A CA 1
ATOM 755 C C . PRO A 1 95 ? 9.628 3.903 -17.211 1.00 90.94 95 PRO A C 1
ATOM 757 O O . PRO A 1 95 ? 8.415 3.719 -17.139 1.00 90.94 95 PRO A O 1
ATOM 760 N N . VAL A 1 96 ? 10.228 4.196 -18.370 1.00 91.19 96 VAL A N 1
ATOM 761 C CA . VAL A 1 96 ? 9.515 4.300 -19.657 1.00 91.19 96 VAL A CA 1
ATOM 762 C C . VAL A 1 96 ? 9.040 2.929 -20.137 1.00 91.19 96 VAL A C 1
ATOM 764 O O . VAL A 1 96 ? 7.908 2.805 -20.593 1.00 91.19 96 VAL A O 1
ATOM 767 N N . VAL A 1 97 ? 9.864 1.889 -19.967 1.00 90.25 97 VAL A N 1
ATOM 768 C CA . VAL A 1 97 ? 9.497 0.509 -20.324 1.00 90.25 97 VAL A CA 1
ATOM 769 C C . VAL A 1 97 ? 8.301 0.044 -19.494 1.00 90.25 97 VAL A C 1
ATOM 771 O O . VAL A 1 97 ? 7.357 -0.515 -20.041 1.00 90.25 97 VAL A O 1
ATOM 774 N N . ILE A 1 98 ? 8.289 0.347 -18.190 1.00 89.62 98 ILE A N 1
ATOM 775 C CA . ILE A 1 98 ? 7.145 0.042 -17.319 1.00 89.62 98 ILE A CA 1
ATOM 776 C C . ILE A 1 98 ? 5.889 0.773 -17.811 1.00 89.62 98 ILE A C 1
ATOM 778 O O . ILE A 1 98 ? 4.843 0.143 -17.946 1.00 89.62 98 ILE A O 1
ATOM 782 N N . SER A 1 99 ? 5.992 2.062 -18.150 1.00 91.06 99 SER A N 1
ATOM 783 C CA . SER A 1 99 ? 4.859 2.849 -18.658 1.00 91.06 99 SER A CA 1
ATOM 784 C C . SER A 1 99 ? 4.237 2.303 -19.949 1.00 91.06 99 SER A C 1
ATOM 786 O O . SER A 1 99 ? 3.034 2.452 -20.125 1.00 91.06 99 SER A O 1
ATOM 788 N N . LEU A 1 100 ? 5.024 1.684 -20.833 1.00 91.62 100 LEU A N 1
ATOM 789 C CA . LEU A 1 100 ? 4.548 1.130 -22.111 1.00 91.62 100 LEU A CA 1
ATOM 790 C C . LEU A 1 100 ? 4.077 -0.332 -22.013 1.00 91.62 100 LEU A C 1
ATOM 792 O O . LEU A 1 100 ? 3.655 -0.918 -23.007 1.00 91.62 100 LEU A O 1
ATOM 796 N N . SER A 1 101 ? 4.165 -0.934 -20.829 1.00 92.06 101 SER A N 1
ATOM 797 C CA . SER A 1 101 ? 3.838 -2.341 -20.592 1.00 92.06 101 SER A CA 1
ATOM 798 C C . SER A 1 101 ? 2.447 -2.530 -19.970 1.00 92.06 101 SER A C 1
ATOM 800 O O . SER A 1 101 ? 1.735 -1.575 -19.668 1.00 92.06 101 SER A O 1
ATOM 802 N N . PHE A 1 102 ? 2.079 -3.783 -19.687 1.00 91.06 102 PHE A N 1
ATOM 803 C CA . PHE A 1 102 ? 0.868 -4.114 -18.931 1.00 91.06 102 PHE A CA 1
ATOM 804 C C . PHE A 1 102 ? 1.004 -3.901 -17.409 1.00 91.06 102 PHE A C 1
ATOM 806 O O . PHE A 1 102 ? -0.003 -3.977 -16.702 1.00 91.06 102 PHE A O 1
ATOM 813 N N . PHE A 1 103 ? 2.211 -3.637 -16.886 1.00 90.06 103 PHE A N 1
ATOM 814 C CA . PHE A 1 103 ? 2.451 -3.523 -15.441 1.00 90.06 103 PHE A CA 1
ATOM 815 C C . PHE A 1 103 ? 1.598 -2.447 -14.750 1.00 90.06 103 PHE A C 1
ATOM 817 O O . PHE A 1 103 ? 1.029 -2.770 -13.710 1.00 90.06 103 PHE A O 1
ATOM 824 N N . PRO A 1 104 ? 1.417 -1.219 -15.285 1.00 92.62 104 PRO A N 1
ATOM 825 C CA . PRO A 1 104 ? 0.580 -0.210 -14.636 1.00 92.62 104 PRO A CA 1
ATOM 826 C C . PRO A 1 104 ? -0.872 -0.662 -14.455 1.00 92.62 104 PRO A C 1
ATOM 828 O O . PRO A 1 104 ? -1.442 -0.488 -13.381 1.00 92.62 104 PRO A O 1
ATOM 831 N N . ARG A 1 105 ? -1.464 -1.287 -15.484 1.00 93.44 105 ARG A N 1
ATOM 832 C CA . ARG A 1 105 ? -2.834 -1.816 -15.414 1.00 93.44 105 ARG A CA 1
ATOM 833 C C . ARG A 1 105 ? -2.924 -2.971 -14.420 1.00 93.44 105 ARG A C 1
ATOM 835 O O . ARG A 1 105 ? -3.768 -2.942 -13.534 1.00 93.44 105 ARG A O 1
ATOM 842 N N . ARG A 1 106 ? -2.013 -3.943 -14.521 1.00 92.56 106 ARG A N 1
ATOM 843 C CA . ARG A 1 106 ? -1.982 -5.109 -13.628 1.00 92.56 106 ARG A CA 1
ATOM 844 C C . ARG A 1 106 ? -1.779 -4.715 -12.164 1.00 92.56 106 ARG A C 1
ATOM 846 O O . ARG A 1 106 ? -2.413 -5.298 -11.295 1.00 92.56 106 ARG A O 1
ATOM 853 N N . ASN A 1 107 ? -0.917 -3.735 -11.891 1.00 93.56 107 ASN A N 1
ATOM 854 C CA . ASN A 1 107 ? -0.666 -3.260 -10.531 1.00 93.56 107 ASN A CA 1
ATOM 855 C C . ASN A 1 107 ? -1.837 -2.440 -9.992 1.00 93.56 107 ASN A C 1
ATOM 857 O O . ASN A 1 107 ? -2.140 -2.565 -8.818 1.00 93.56 107 ASN A O 1
ATOM 861 N N . ARG A 1 108 ? -2.553 -1.680 -10.833 1.00 95.75 108 ARG A N 1
ATOM 862 C CA . ARG A 1 108 ? -3.822 -1.063 -10.421 1.00 95.75 108 ARG A CA 1
ATOM 863 C C . ARG A 1 108 ? -4.838 -2.126 -9.999 1.00 95.75 108 ARG A C 1
ATOM 865 O O . ARG A 1 108 ? -5.393 -2.028 -8.919 1.00 95.75 108 ARG A O 1
ATOM 872 N N . GLU A 1 109 ? -5.036 -3.161 -10.814 1.00 95.56 109 GLU A N 1
ATOM 873 C CA . GLU A 1 109 ? -5.934 -4.275 -10.473 1.00 95.56 109 GLU A CA 1
ATOM 874 C C . GLU A 1 109 ? -5.472 -5.030 -9.212 1.00 95.56 109 GLU A C 1
ATOM 876 O O . GLU A 1 109 ? -6.297 -5.512 -8.443 1.00 95.56 109 GLU A O 1
ATOM 881 N N . ALA A 1 110 ? -4.158 -5.149 -8.993 1.00 93.12 110 ALA A N 1
ATOM 882 C CA . ALA A 1 110 ? -3.602 -5.739 -7.779 1.00 93.12 110 ALA A CA 1
ATOM 883 C C . ALA A 1 110 ? -3.873 -4.875 -6.543 1.00 93.12 110 ALA A C 1
ATOM 885 O O . ALA A 1 110 ? -4.289 -5.430 -5.537 1.00 93.12 110 ALA A O 1
ATOM 886 N N . ILE A 1 111 ? -3.711 -3.553 -6.638 1.00 97.44 111 ILE A N 1
ATOM 887 C CA . ILE A 1 111 ? -4.001 -2.614 -5.546 1.00 97.44 111 ILE A CA 1
ATOM 888 C C . ILE A 1 111 ? -5.461 -2.726 -5.099 1.00 97.44 111 ILE A C 1
ATOM 890 O O . ILE A 1 111 ? -5.730 -2.855 -3.909 1.00 97.44 111 ILE A O 1
ATOM 894 N N . GLU A 1 112 ? -6.411 -2.753 -6.038 1.00 97.50 112 GLU A N 1
ATOM 895 C CA . GLU A 1 112 ? -7.828 -2.927 -5.680 1.00 97.50 112 GLU A CA 1
ATOM 896 C C . GLU A 1 112 ? -8.047 -4.234 -4.902 1.00 97.50 112 GLU A C 1
ATOM 898 O O . GLU A 1 112 ? -8.684 -4.237 -3.851 1.00 97.50 112 GLU A O 1
ATOM 903 N N . ARG A 1 113 ? -7.419 -5.336 -5.341 1.00 97.25 113 ARG A N 1
ATOM 904 C CA . ARG A 1 113 ? -7.488 -6.620 -4.626 1.00 97.25 113 ARG A CA 1
ATOM 905 C C . ARG A 1 113 ? -6.817 -6.580 -3.253 1.00 97.25 113 ARG A C 1
ATOM 907 O O . ARG A 1 113 ? -7.313 -7.232 -2.338 1.00 97.25 113 ARG A O 1
ATOM 914 N N . SER A 1 114 ? -5.704 -5.866 -3.094 1.00 96.31 114 SER A N 1
ATOM 915 C CA . SER A 1 114 ? -5.056 -5.688 -1.791 1.00 96.31 114 SER A CA 1
ATOM 916 C C . SER A 1 114 ? -5.991 -4.963 -0.821 1.00 96.31 114 SER A C 1
ATOM 918 O O . SER A 1 114 ? -6.189 -5.413 0.306 1.00 96.31 114 SER A O 1
ATOM 920 N N . LEU A 1 115 ? -6.629 -3.881 -1.281 1.00 97.19 115 LEU A N 1
ATOM 921 C CA . LEU A 1 115 ? -7.582 -3.099 -0.492 1.00 97.19 115 LEU A CA 1
ATOM 922 C C . LEU A 1 115 ? -8.871 -3.880 -0.188 1.00 97.19 115 LEU A C 1
ATOM 924 O O . LEU A 1 115 ? -9.400 -3.762 0.915 1.00 97.19 115 LEU A O 1
ATOM 928 N N . ASP A 1 116 ? -9.367 -4.700 -1.121 1.00 96.31 116 ASP A N 1
ATOM 929 C CA . ASP A 1 116 ? -10.469 -5.647 -0.883 1.00 96.31 116 ASP A CA 1
ATOM 930 C C . ASP A 1 116 ? -10.125 -6.644 0.228 1.00 96.31 116 ASP A C 1
ATOM 932 O O . ASP A 1 116 ? -10.918 -6.859 1.146 1.00 96.31 116 ASP A O 1
ATOM 936 N N . ARG A 1 117 ? -8.932 -7.246 0.170 1.00 95.75 117 ARG A N 1
ATOM 937 C CA . ARG A 1 117 ? -8.482 -8.208 1.184 1.00 95.75 117 ARG A CA 1
ATOM 938 C C . ARG A 1 117 ? -8.295 -7.552 2.540 1.00 95.75 117 ARG A C 1
ATOM 940 O O . ARG A 1 117 ? -8.718 -8.132 3.532 1.00 95.75 117 ARG A O 1
ATOM 947 N N . LEU A 1 118 ? -7.704 -6.359 2.578 1.00 95.81 118 LEU A N 1
ATOM 948 C CA . LEU A 1 118 ? -7.553 -5.593 3.810 1.00 95.81 118 LEU A CA 1
ATOM 949 C C . LEU A 1 118 ? -8.924 -5.282 4.426 1.00 95.81 118 LEU A C 1
ATOM 951 O O . LEU A 1 118 ? -9.126 -5.531 5.608 1.00 95.81 118 LEU A O 1
ATOM 955 N N . ALA A 1 119 ? -9.895 -4.835 3.625 1.00 96.00 119 ALA A N 1
ATOM 956 C CA . ALA A 1 119 ? -11.256 -4.589 4.103 1.00 96.00 119 ALA A CA 1
ATOM 957 C C . ALA A 1 119 ? -11.920 -5.863 4.649 1.00 96.00 11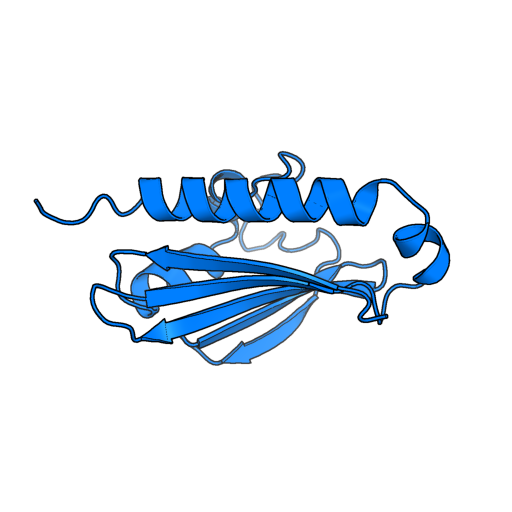9 ALA A C 1
ATOM 959 O O . ALA A 1 119 ? -12.583 -5.819 5.679 1.00 96.00 119 ALA A O 1
ATOM 960 N N . ALA A 1 120 ? -11.709 -7.010 4.001 1.00 95.00 120 ALA A N 1
ATOM 961 C CA . ALA A 1 120 ? -12.255 -8.288 4.450 1.00 95.00 120 ALA A CA 1
ATOM 962 C C . ALA A 1 120 ? -11.657 -8.792 5.780 1.00 95.00 120 ALA A C 1
ATOM 964 O O . ALA A 1 120 ? -12.276 -9.628 6.434 1.00 95.00 120 ALA A O 1
ATOM 965 N N . MET A 1 121 ? -10.478 -8.304 6.188 1.00 94.00 121 MET A N 1
ATOM 966 C CA . MET A 1 121 ? -9.885 -8.611 7.501 1.00 94.00 121 MET A CA 1
ATOM 967 C C . MET A 1 121 ? -10.545 -7.828 8.641 1.00 94.00 121 MET A C 1
ATOM 969 O O . MET A 1 121 ? -10.489 -8.274 9.784 1.00 94.00 121 MET A O 1
ATOM 973 N N . PHE A 1 122 ? -11.201 -6.711 8.319 1.00 92.81 122 PHE A N 1
ATOM 974 C CA . PHE A 1 122 ? -11.904 -5.843 9.259 1.00 92.81 122 PHE A CA 1
ATOM 975 C C . PHE A 1 122 ? -13.375 -5.699 8.849 1.00 92.81 122 PHE A C 1
ATOM 977 O O . PHE A 1 122 ? -13.805 -4.620 8.427 1.00 92.81 122 PHE A O 1
ATOM 984 N N . PRO A 1 123 ? -14.168 -6.785 8.916 1.00 76.25 123 PRO A N 1
ATOM 985 C CA . PRO A 1 123 ? -15.604 -6.667 8.743 1.00 76.25 123 PRO A CA 1
ATOM 986 C C . PRO A 1 123 ? -16.111 -5.820 9.911 1.00 76.25 123 PRO A C 1
ATOM 988 O O . PRO A 1 123 ? -16.089 -6.279 11.051 1.00 76.25 123 PRO A O 1
ATOM 991 N N . GLY A 1 124 ? -16.483 -4.565 9.641 1.00 66.75 124 GLY A N 1
ATOM 992 C CA . GLY A 1 124 ? -16.962 -3.645 10.671 1.00 66.75 124 GLY A CA 1
ATOM 993 C C . GLY A 1 124 ? -18.009 -4.318 11.559 1.00 66.75 124 GLY A C 1
ATOM 994 O O . GLY A 1 124 ? -18.794 -5.145 11.082 1.00 66.75 124 GLY A O 1
ATOM 995 N N . ALA A 1 125 ? -17.999 -3.997 12.854 1.00 52.19 125 ALA A N 1
ATOM 996 C CA . ALA A 1 125 ? -19.075 -4.413 13.742 1.00 52.19 125 ALA A CA 1
ATOM 997 C C . ALA A 1 125 ? -20.405 -3.931 13.134 1.00 52.19 125 ALA A C 1
ATOM 999 O O . ALA A 1 125 ? -20.575 -2.734 12.903 1.00 52.19 125 ALA A O 1
ATOM 1000 N N . GLN A 1 126 ? -21.276 -4.883 12.785 1.00 41.09 126 GLN A N 1
ATOM 1001 C CA . GLN A 1 126 ? -22.657 -4.614 12.372 1.00 41.09 126 GLN A CA 1
ATOM 1002 C C . GLN A 1 126 ? -23.421 -3.914 13.492 1.00 41.09 126 GLN A C 1
ATOM 1004 O O . GLN A 1 126 ? -23.198 -4.289 14.667 1.00 41.09 126 GLN A O 1
#